Protein AF-A0A3A6P716-F1 (afdb_monomer_lite)

Foldseek 3Di:
DPPVVVVCCVVPPDDDDPVVVVVVVVVVVVVVVVVVVVVVVVVVVVVVVVVVVVVVVVLVVLLVVLLVVLLVLLVVVLVVLVVVQVVCCVPVVDGDPVSVVVNVVSVVVSVVVNVQSVPDPRSSDNVSSVVSDDPDD

Sequence (137 aa):
MTLYQVIKFYLLQGHYTIWESHVMTIVFSSLLATCVSLALSNWTERIEKRRVEVELREARLRTLQATMHTVQHIVNNFLNCVMLIRFEAEEEGAISKEALEKLEANIQEVSRQLVEIGELDDPGNSEEFSKFFPPKQ

Radius of gyration: 35.4 Å; chains: 1; bounding box: 70×27×97 Å

Secondary structure (DSSP, 8-state):
--HHHHHHHHHS-S---HHHHHHHHHHHHHHHHHHHHHHHHHHHHHHHHHHHHHHHHHHHHHHHHHHHHHHHHHHHHHHHHHHHHHHHHHHHSS--HHHHHHHHHHHHHHHHHHHHHHT-S-TT-HHHHHTTSPPP-

pLDDT: mean 84.41, std 12.26, range [38.53, 97.06]

Structure (mmCIF, N/CA/C/O backbone):
data_AF-A0A3A6P716-F1
#
_entry.id   AF-A0A3A6P716-F1
#
loop_
_atom_site.group_PDB
_atom_site.id
_atom_site.type_symbol
_atom_site.label_atom_id
_atom_site.label_alt_id
_atom_site.label_comp_id
_atom_site.label_asym_id
_atom_site.label_entity_id
_atom_site.label_seq_id
_atom_site.pdbx_PDB_ins_code
_atom_site.Cartn_x
_atom_site.Cartn_y
_atom_site.Cartn_z
_atom_site.occupancy
_atom_site.B_iso_or_equiv
_atom_site.auth_seq_id
_atom_site.auth_comp_id
_atom_site.auth_asym_id
_atom_site.auth_atom_id
_atom_site.pdbx_PDB_model_num
ATOM 1 N N . MET A 1 1 ? 40.723 10.914 -37.367 1.00 52.09 1 MET A N 1
ATOM 2 C CA . MET A 1 1 ? 40.196 9.597 -37.780 1.00 52.09 1 MET A CA 1
ATOM 3 C C . MET A 1 1 ? 39.160 9.153 -36.770 1.00 52.09 1 MET A C 1
ATOM 5 O O . MET A 1 1 ? 39.452 9.196 -35.582 1.00 52.09 1 MET A O 1
ATOM 9 N N . THR A 1 2 ? 37.957 8.785 -37.207 1.00 72.56 2 THR A N 1
ATOM 10 C CA . THR A 1 2 ? 36.961 8.197 -36.296 1.00 72.56 2 THR A CA 1
ATOM 11 C C . THR A 1 2 ? 37.350 6.752 -35.971 1.00 72.56 2 THR A C 1
ATOM 13 O O . THR A 1 2 ? 38.013 6.097 -36.773 1.00 72.56 2 THR A O 1
ATOM 16 N N . LEU A 1 3 ? 36.942 6.235 -34.807 1.00 70.06 3 LEU A N 1
ATOM 17 C CA . LEU A 1 3 ? 37.248 4.861 -34.370 1.00 70.06 3 LEU A CA 1
ATOM 18 C C . LEU A 1 3 ? 36.873 3.809 -35.437 1.00 70.06 3 LEU A C 1
ATOM 20 O O . LEU A 1 3 ? 37.615 2.860 -35.671 1.00 70.06 3 LEU A O 1
ATOM 24 N N . TYR A 1 4 ? 35.773 4.042 -36.159 1.00 68.62 4 TYR A N 1
ATOM 25 C CA . TYR A 1 4 ? 35.342 3.236 -37.305 1.00 68.62 4 TYR A CA 1
ATOM 26 C C . TYR A 1 4 ? 36.392 3.166 -38.427 1.00 68.62 4 TYR A C 1
ATOM 28 O O . TYR A 1 4 ? 36.643 2.090 -38.958 1.00 68.62 4 TYR A O 1
ATOM 36 N N . GLN A 1 5 ? 37.041 4.283 -38.773 1.00 67.06 5 GLN A N 1
ATOM 37 C CA . GLN A 1 5 ? 38.069 4.312 -39.821 1.00 67.06 5 GLN A CA 1
ATOM 38 C C . GLN A 1 5 ? 39.314 3.513 -39.423 1.00 67.06 5 GLN A C 1
ATOM 40 O O . GLN A 1 5 ? 39.903 2.847 -40.270 1.00 67.06 5 GLN A O 1
ATOM 45 N N . VAL A 1 6 ? 39.679 3.539 -38.138 1.00 71.44 6 VAL A N 1
ATOM 46 C CA . VAL A 1 6 ? 40.812 2.772 -37.598 1.00 71.44 6 VAL A CA 1
ATOM 47 C C . VAL A 1 6 ? 40.509 1.273 -37.621 1.00 71.44 6 VAL A C 1
ATOM 49 O O . VAL A 1 6 ? 41.319 0.488 -38.105 1.00 71.44 6 VAL A O 1
ATOM 52 N N . ILE A 1 7 ? 39.316 0.875 -37.170 1.00 70.38 7 ILE A N 1
ATOM 53 C CA . ILE A 1 7 ? 38.874 -0.528 -37.173 1.00 70.38 7 ILE A CA 1
ATOM 54 C C . ILE A 1 7 ? 38.766 -1.063 -38.607 1.00 70.38 7 ILE A C 1
ATOM 56 O O . ILE A 1 7 ? 39.262 -2.148 -38.894 1.00 70.38 7 ILE A O 1
ATOM 60 N N . LYS A 1 8 ? 38.183 -0.284 -39.525 1.00 68.75 8 LYS A N 1
ATOM 61 C CA . LYS A 1 8 ? 38.064 -0.628 -40.949 1.00 68.75 8 LYS A CA 1
ATOM 62 C C . LYS A 1 8 ? 39.426 -0.846 -41.609 1.00 68.75 8 LYS A C 1
ATOM 64 O O . LYS A 1 8 ? 39.571 -1.774 -42.390 1.00 68.75 8 LYS A O 1
ATOM 69 N N . PHE A 1 9 ? 40.416 -0.017 -41.279 1.00 67.56 9 PHE A N 1
ATOM 70 C CA . PHE A 1 9 ? 41.778 -0.142 -41.799 1.00 67.56 9 PHE A CA 1
ATOM 71 C C . PHE A 1 9 ? 42.488 -1.409 -41.297 1.00 67.56 9 PHE A C 1
ATOM 73 O O . PHE A 1 9 ? 43.220 -2.042 -42.051 1.00 67.56 9 PHE A O 1
ATOM 80 N N . TYR A 1 10 ? 42.246 -1.798 -40.041 1.00 69.81 10 TYR A N 1
ATOM 81 C CA . TYR A 1 10 ? 42.859 -2.984 -39.437 1.00 69.81 10 TYR A CA 1
ATOM 82 C C . TYR A 1 10 ? 42.194 -4.307 -39.845 1.00 69.81 10 TYR A C 1
ATOM 84 O O . TYR A 1 10 ? 42.894 -5.296 -40.044 1.00 69.81 10 TYR A O 1
ATOM 92 N N . LEU A 1 11 ? 40.863 -4.349 -39.965 1.00 66.25 11 LEU A N 1
ATOM 93 C CA . LEU A 1 11 ? 40.120 -5.577 -40.293 1.00 66.25 11 LEU A CA 1
ATOM 94 C C . LEU A 1 11 ? 40.208 -5.968 -41.773 1.00 66.25 11 LEU A C 1
ATOM 96 O O . LEU A 1 11 ? 40.047 -7.137 -42.112 1.00 66.25 11 LEU A O 1
ATOM 100 N N . LEU A 1 12 ? 40.419 -4.995 -42.655 1.00 65.19 12 LEU A N 1
ATOM 101 C CA . LEU A 1 12 ? 40.244 -5.147 -44.092 1.00 65.19 12 LEU A CA 1
ATOM 102 C C . LEU A 1 12 ? 41.441 -4.484 -44.795 1.00 65.19 12 LEU A C 1
ATOM 104 O O . LEU A 1 12 ? 41.466 -3.273 -45.004 1.00 65.19 12 LEU A O 1
ATOM 108 N N . GLN A 1 13 ? 42.468 -5.290 -45.084 1.00 64.25 13 GLN A N 1
ATOM 109 C CA . GLN A 1 13 ? 43.807 -4.895 -45.549 1.00 64.25 13 GLN A CA 1
ATOM 110 C C . GLN A 1 13 ? 43.819 -4.052 -46.849 1.00 64.25 13 GLN A C 1
ATOM 112 O O . GLN A 1 13 ? 44.117 -4.537 -47.938 1.00 64.25 13 GLN A O 1
ATOM 117 N N . GLY A 1 14 ? 43.564 -2.750 -46.723 1.00 61.22 14 GLY A N 1
ATOM 118 C CA . GLY A 1 14 ? 44.157 -1.686 -47.542 1.00 61.22 14 GLY A CA 1
ATOM 119 C C . GLY A 1 14 ? 43.724 -1.507 -49.006 1.00 61.22 14 GLY A C 1
ATOM 120 O O . GLY A 1 14 ? 44.100 -0.490 -49.579 1.00 61.22 14 GLY A O 1
ATOM 121 N N . HIS A 1 15 ? 42.934 -2.391 -49.620 1.00 64.12 15 HIS A N 1
ATOM 122 C CA . HIS A 1 15 ? 42.518 -2.243 -51.027 1.00 64.12 15 HIS A CA 1
ATOM 123 C C . HIS A 1 15 ? 41.008 -2.028 -51.167 1.00 64.12 15 HIS A C 1
ATOM 125 O O . HIS A 1 15 ? 40.262 -2.977 -51.382 1.00 64.12 15 HIS A O 1
ATOM 131 N N . TYR A 1 16 ? 40.565 -0.769 -51.076 1.00 66.31 16 TYR A N 1
ATOM 132 C CA . TYR A 1 16 ? 39.196 -0.376 -51.431 1.00 66.31 16 TYR A CA 1
ATOM 133 C C . TYR A 1 16 ? 39.186 0.767 -52.430 1.00 66.31 16 TYR A C 1
ATOM 135 O O . TYR A 1 16 ? 39.896 1.762 -52.271 1.00 66.31 16 TYR A O 1
ATOM 143 N N . THR A 1 17 ? 38.297 0.663 -53.410 1.00 76.31 17 THR A N 1
ATOM 144 C CA . THR A 1 17 ? 37.871 1.811 -54.207 1.00 76.31 17 THR A CA 1
ATOM 145 C C . THR A 1 17 ? 37.030 2.764 -53.348 1.00 76.31 17 THR A C 1
ATOM 147 O O . THR A 1 17 ? 36.406 2.376 -52.354 1.00 76.31 17 THR A O 1
ATOM 150 N N . ILE A 1 18 ? 36.985 4.043 -53.735 1.00 75.56 18 ILE A N 1
ATOM 151 C CA . ILE A 1 18 ? 36.198 5.081 -53.041 1.00 75.56 18 ILE A CA 1
ATOM 152 C C . ILE A 1 18 ? 34.732 4.631 -52.862 1.00 75.56 18 ILE A C 1
ATOM 154 O O . ILE A 1 18 ? 34.151 4.810 -51.791 1.00 75.56 18 ILE A O 1
ATOM 158 N N . TRP A 1 19 ? 34.164 3.961 -53.869 1.00 74.69 19 TRP A N 1
ATOM 159 C CA . TRP A 1 19 ? 32.790 3.457 -53.866 1.00 74.69 19 TRP A CA 1
ATOM 160 C C . TRP A 1 19 ? 32.542 2.339 -52.846 1.00 74.69 19 TRP A C 1
ATOM 162 O O . TRP A 1 19 ? 31.582 2.424 -52.079 1.00 74.69 19 TRP A O 1
ATOM 172 N N . GLU A 1 20 ? 33.420 1.337 -52.754 1.00 77.50 20 GLU A N 1
ATOM 173 C CA . GLU A 1 20 ? 33.303 0.259 -51.755 1.00 77.50 20 GLU A CA 1
ATOM 174 C C . GLU A 1 20 ? 33.390 0.805 -50.326 1.00 77.50 20 GLU A C 1
ATOM 176 O O . GLU A 1 20 ? 32.681 0.363 -49.416 1.00 77.50 20 GLU A O 1
ATOM 181 N N . SER A 1 21 ? 34.220 1.833 -50.128 1.00 77.62 21 SER A N 1
ATOM 182 C CA . SER A 1 21 ? 34.332 2.500 -48.838 1.00 77.62 21 SER A CA 1
ATOM 183 C C . SER A 1 21 ? 33.029 3.202 -48.428 1.00 77.62 21 SER A C 1
ATOM 185 O O . SER A 1 21 ? 32.630 3.101 -47.258 1.00 77.62 21 SER A O 1
ATOM 187 N N . HIS A 1 22 ? 32.352 3.875 -49.366 1.00 80.69 22 HIS A N 1
ATOM 188 C CA . HIS A 1 22 ? 31.059 4.520 -49.125 1.00 80.69 22 HIS A CA 1
ATOM 189 C C . HIS A 1 22 ? 29.956 3.503 -48.826 1.00 80.69 22 HIS A C 1
ATOM 191 O O . HIS A 1 22 ? 29.254 3.664 -47.827 1.00 80.69 22 HIS A O 1
ATOM 197 N N . VAL A 1 23 ? 29.861 2.424 -49.612 1.00 84.69 23 VAL A N 1
ATOM 198 C CA . VAL A 1 23 ? 28.868 1.357 -49.399 1.00 84.69 23 VAL A CA 1
ATOM 199 C C . VAL A 1 23 ? 29.027 0.730 -48.012 1.00 84.69 23 VAL A C 1
ATOM 201 O O . VAL A 1 23 ? 28.054 0.660 -47.263 1.00 84.69 23 VAL A O 1
ATOM 204 N N . MET A 1 24 ? 30.253 0.375 -47.605 1.00 80.00 24 MET A N 1
ATOM 205 C CA . MET A 1 24 ? 30.500 -0.162 -46.258 1.00 80.00 24 MET A CA 1
ATOM 206 C C . MET A 1 24 ? 30.066 0.793 -45.143 1.00 80.00 24 MET A C 1
ATOM 208 O O . MET A 1 24 ? 29.557 0.360 -44.114 1.00 80.00 24 MET A O 1
ATOM 212 N N . THR A 1 25 ? 30.249 2.099 -45.343 1.00 86.31 25 THR A N 1
ATOM 213 C CA . THR A 1 25 ? 29.888 3.103 -44.335 1.00 86.31 25 THR A CA 1
ATOM 214 C C . THR A 1 25 ? 28.378 3.250 -44.197 1.00 86.31 25 THR A C 1
ATOM 216 O O . THR A 1 25 ? 27.901 3.363 -43.073 1.00 86.31 25 THR A O 1
ATOM 219 N N . ILE A 1 26 ? 27.632 3.185 -45.304 1.00 88.62 26 ILE A N 1
ATOM 220 C CA . ILE A 1 26 ? 26.161 3.194 -45.291 1.00 88.62 26 ILE A CA 1
ATOM 221 C C . ILE A 1 26 ? 25.626 1.943 -44.588 1.00 88.62 26 ILE A C 1
ATOM 223 O O . ILE A 1 26 ? 24.763 2.039 -43.718 1.00 88.62 26 ILE A O 1
ATOM 227 N N . VAL A 1 27 ? 26.167 0.767 -44.918 1.00 88.38 27 VAL A N 1
ATOM 228 C CA . VAL A 1 27 ? 25.752 -0.491 -44.283 1.00 88.38 27 VAL A CA 1
ATOM 229 C C . VAL A 1 27 ? 26.035 -0.443 -42.782 1.00 88.38 27 VAL A C 1
ATOM 231 O O . VAL A 1 27 ? 25.137 -0.691 -41.981 1.00 88.38 27 VAL A O 1
ATOM 234 N N . PHE A 1 28 ? 27.241 -0.038 -42.383 1.00 86.06 28 PHE A N 1
ATOM 235 C CA . PHE A 1 28 ? 27.612 0.050 -40.974 1.00 86.06 28 PHE A CA 1
ATOM 236 C C . PHE A 1 28 ? 26.763 1.066 -40.200 1.00 86.06 28 PHE A C 1
ATOM 238 O O . PHE A 1 28 ? 26.293 0.756 -39.106 1.00 86.06 28 PHE A O 1
ATOM 245 N N . SER A 1 29 ? 26.524 2.259 -40.756 1.00 90.38 29 SER A N 1
ATOM 246 C CA . SER A 1 29 ? 25.704 3.273 -40.089 1.00 90.38 29 SER A CA 1
ATOM 247 C C . SER A 1 29 ? 24.239 2.846 -39.980 1.00 90.38 29 SER A C 1
ATOM 249 O O . SER A 1 29 ? 23.643 3.050 -38.925 1.00 90.38 29 SER A O 1
ATOM 251 N N . SER A 1 30 ? 23.678 2.188 -41.001 1.00 94.12 30 SER A N 1
ATOM 252 C CA . SER A 1 30 ? 22.314 1.642 -40.949 1.00 94.12 30 SER A CA 1
ATOM 253 C C . SER A 1 30 ? 22.171 0.508 -39.930 1.00 94.12 30 SER A C 1
ATOM 255 O O . SER A 1 30 ? 21.189 0.464 -39.186 1.00 94.12 30 SER A O 1
ATOM 257 N N . LEU A 1 31 ? 23.176 -0.370 -39.831 1.00 92.75 31 LEU A N 1
ATOM 258 C CA . LEU A 1 31 ? 23.196 -1.458 -38.859 1.00 92.75 31 LEU A CA 1
ATOM 259 C C . LEU A 1 31 ? 23.284 -0.894 -37.442 1.00 92.75 31 LEU A C 1
ATOM 261 O O . LEU A 1 31 ? 22.513 -1.286 -36.569 1.00 92.75 31 LEU A O 1
ATOM 265 N N . LEU A 1 32 ? 24.176 0.074 -37.226 1.00 93.81 32 LEU A N 1
ATOM 266 C CA . LEU A 1 32 ? 24.333 0.738 -35.939 1.00 93.81 32 LEU A CA 1
ATOM 267 C C . LEU A 1 32 ? 23.056 1.486 -35.541 1.00 93.81 32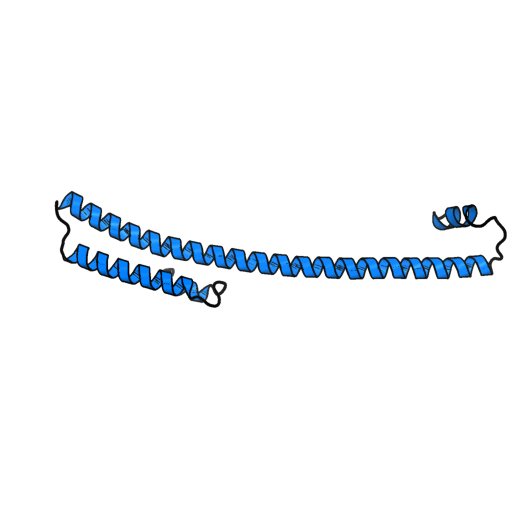 LEU A C 1
ATOM 269 O O . LEU A 1 32 ? 22.606 1.341 -34.407 1.00 93.81 32 LEU A O 1
ATOM 273 N N . ALA A 1 33 ? 22.436 2.217 -36.469 1.00 95.50 33 ALA A N 1
ATOM 274 C CA . ALA A 1 33 ? 21.161 2.890 -36.234 1.00 95.50 33 ALA A CA 1
ATOM 275 C C . ALA A 1 33 ? 20.055 1.893 -35.854 1.00 95.50 33 ALA A C 1
ATOM 277 O O . ALA A 1 33 ? 19.316 2.133 -34.903 1.00 95.50 33 ALA A O 1
ATOM 278 N N . THR A 1 34 ? 19.989 0.745 -36.532 1.00 96.31 34 THR A N 1
ATOM 279 C CA . THR A 1 34 ? 19.012 -0.312 -36.229 1.00 96.31 34 THR A CA 1
ATOM 280 C C . THR A 1 34 ? 19.250 -0.905 -34.840 1.00 96.31 34 THR A C 1
ATOM 282 O O . THR A 1 34 ? 18.314 -1.010 -34.049 1.00 96.31 34 THR A O 1
ATOM 285 N N . CYS A 1 35 ? 20.500 -1.226 -34.495 1.00 96.31 35 CYS A N 1
ATOM 286 C CA . CYS A 1 35 ? 20.860 -1.733 -33.169 1.00 96.31 35 CYS A CA 1
ATOM 287 C C . CYS A 1 35 ? 20.506 -0.735 -32.058 1.00 96.31 35 CYS A C 1
ATOM 289 O O . CYS A 1 35 ? 19.927 -1.124 -31.044 1.00 96.31 35 CYS A O 1
ATOM 291 N N . VAL A 1 36 ? 20.815 0.551 -32.255 1.00 96.94 36 VAL A N 1
ATOM 292 C CA . VAL A 1 36 ? 20.472 1.617 -31.302 1.00 96.94 36 VAL A CA 1
ATOM 293 C C . VAL A 1 36 ? 18.958 1.769 -31.179 1.00 96.94 36 VAL A C 1
ATOM 295 O O . VAL A 1 36 ? 18.453 1.856 -30.063 1.00 96.94 36 VAL A O 1
ATOM 298 N N . SER A 1 37 ? 18.223 1.737 -32.293 1.00 96.94 37 SER A N 1
ATOM 299 C CA . SER A 1 37 ? 16.762 1.823 -32.281 1.00 96.94 37 SER A CA 1
ATOM 300 C C . SER A 1 37 ? 16.139 0.669 -31.497 1.00 96.94 37 SER A C 1
ATOM 302 O O . SER A 1 37 ? 15.312 0.908 -30.625 1.00 96.94 37 SER A O 1
ATOM 304 N N . LEU A 1 38 ? 16.572 -0.572 -31.739 1.00 96.94 38 LEU A N 1
ATOM 305 C CA . LEU A 1 38 ? 16.083 -1.743 -31.003 1.00 96.94 38 LEU A CA 1
ATOM 306 C C . LEU A 1 38 ? 16.431 -1.669 -29.511 1.00 96.94 38 LEU A C 1
ATOM 308 O O . LEU A 1 38 ? 15.610 -2.019 -28.663 1.00 96.94 38 LEU A O 1
ATOM 312 N N . ALA A 1 39 ? 17.633 -1.196 -29.172 1.00 96.81 39 ALA A N 1
ATOM 313 C CA . ALA A 1 39 ? 18.037 -1.005 -27.784 1.00 96.81 39 ALA A CA 1
ATOM 314 C C . ALA A 1 39 ? 17.161 0.042 -27.076 1.00 96.81 39 ALA A C 1
ATOM 316 O O . ALA A 1 39 ? 16.702 -0.205 -25.960 1.00 96.81 39 ALA A O 1
ATOM 317 N N . LEU A 1 40 ? 16.881 1.174 -27.731 1.00 96.88 40 LEU A N 1
ATOM 318 C CA . LEU A 1 40 ? 16.017 2.230 -27.201 1.00 96.88 40 LEU A CA 1
ATOM 319 C C . LEU A 1 40 ? 14.565 1.765 -27.047 1.00 96.88 40 LEU A C 1
ATOM 321 O O . LEU A 1 40 ? 13.970 1.996 -25.995 1.00 96.88 40 LEU A O 1
ATOM 325 N N . SER A 1 41 ? 14.005 1.066 -28.035 1.00 96.25 41 SER A N 1
ATOM 326 C CA . SER A 1 41 ? 12.653 0.497 -27.945 1.00 96.25 41 SER A CA 1
ATOM 327 C C . SER A 1 41 ? 12.534 -0.481 -26.773 1.00 96.25 41 SER A C 1
ATOM 329 O O . SER A 1 41 ? 11.652 -0.347 -25.931 1.00 96.25 41 SER A O 1
ATOM 331 N N . ASN A 1 42 ? 13.493 -1.396 -26.622 1.00 96.00 42 ASN A N 1
ATOM 332 C CA . ASN A 1 42 ? 13.493 -2.328 -25.494 1.00 96.00 42 ASN A CA 1
ATOM 333 C C . ASN A 1 42 ? 13.677 -1.624 -24.141 1.00 96.00 42 ASN A C 1
ATOM 335 O O . ASN A 1 42 ? 13.120 -2.052 -23.128 1.00 96.00 42 ASN A O 1
ATOM 339 N N . TRP A 1 43 ? 14.487 -0.566 -24.090 1.00 97.06 43 TRP A N 1
ATOM 340 C CA . TRP A 1 43 ? 14.720 0.188 -22.861 1.00 97.06 43 TRP A CA 1
ATOM 341 C C . TRP A 1 43 ? 13.491 0.997 -22.441 1.00 97.06 43 TRP A C 1
ATOM 343 O O . TRP A 1 43 ? 13.118 0.964 -21.269 1.00 97.06 43 TRP A O 1
ATOM 353 N N . THR A 1 44 ? 12.826 1.655 -23.391 1.00 96.56 44 THR A N 1
ATOM 354 C CA . THR A 1 44 ? 11.591 2.414 -23.145 1.00 96.56 44 THR A CA 1
ATOM 355 C C . THR A 1 44 ? 10.463 1.509 -22.663 1.00 96.56 44 THR A C 1
ATOM 357 O O . THR A 1 44 ? 9.864 1.805 -21.633 1.00 96.56 44 THR A O 1
ATOM 360 N N . GLU A 1 45 ? 10.258 0.344 -23.284 1.00 95.75 45 GLU A N 1
ATOM 361 C CA . GLU A 1 45 ? 9.288 -0.643 -22.790 1.00 95.75 45 GLU A CA 1
ATOM 362 C C . GLU A 1 45 ? 9.595 -1.122 -21.365 1.00 95.75 45 GLU A C 1
ATOM 364 O O . GLU A 1 45 ? 8.690 -1.327 -20.556 1.00 95.75 45 GLU A O 1
ATOM 369 N N . ARG A 1 46 ? 10.877 -1.320 -21.032 1.00 95.62 46 ARG A N 1
ATOM 370 C CA . ARG A 1 46 ? 11.286 -1.722 -19.677 1.00 95.62 46 ARG A CA 1
ATOM 371 C C . ARG A 1 46 ? 11.036 -0.622 -18.654 1.00 95.62 46 ARG A C 1
ATOM 373 O O . ARG A 1 46 ? 10.666 -0.939 -17.525 1.00 95.62 46 ARG A O 1
ATOM 380 N N . ILE A 1 47 ? 11.266 0.637 -19.021 1.00 96.25 47 ILE A N 1
ATOM 381 C CA . ILE A 1 47 ? 10.960 1.782 -18.160 1.00 96.25 47 ILE A CA 1
ATOM 382 C C . ILE A 1 47 ? 9.458 1.855 -17.921 1.00 96.25 47 ILE A C 1
ATOM 384 O O . ILE A 1 47 ? 9.049 1.979 -16.772 1.00 96.25 47 ILE A O 1
ATOM 388 N N . GLU A 1 48 ? 8.656 1.720 -18.974 1.00 95.88 48 GLU A N 1
ATOM 389 C CA . GLU A 1 48 ? 7.202 1.802 -18.873 1.00 95.88 48 GLU A CA 1
ATOM 390 C C . GLU A 1 48 ? 6.639 0.692 -17.984 1.00 95.88 48 GLU A C 1
ATOM 392 O O . GLU A 1 48 ? 5.918 0.957 -17.026 1.00 95.88 48 GLU A O 1
ATOM 397 N N . LYS A 1 49 ? 7.078 -0.555 -18.198 1.00 95.44 49 LYS A N 1
ATOM 398 C CA . LYS A 1 49 ? 6.696 -1.687 -17.340 1.00 95.44 49 LYS A CA 1
ATOM 399 C C . LYS A 1 49 ? 7.054 -1.449 -15.872 1.00 95.44 49 LYS A C 1
ATOM 401 O O . LYS A 1 49 ? 6.247 -1.735 -14.994 1.00 95.44 49 LYS A O 1
ATOM 406 N N . ARG A 1 50 ? 8.242 -0.895 -15.599 1.00 94.81 50 ARG A N 1
ATOM 407 C CA . ARG A 1 50 ? 8.654 -0.547 -14.230 1.00 94.81 50 ARG A CA 1
ATOM 408 C C . ARG A 1 50 ? 7.819 0.582 -13.639 1.00 94.81 50 ARG A C 1
ATOM 410 O O . ARG A 1 50 ? 7.531 0.526 -12.451 1.00 94.81 50 ARG A O 1
ATOM 417 N N . ARG A 1 51 ? 7.448 1.595 -14.428 1.00 95.06 51 ARG A N 1
ATOM 418 C CA . ARG A 1 51 ? 6.578 2.687 -13.966 1.00 95.06 51 ARG A CA 1
ATOM 419 C C . ARG A 1 51 ? 5.228 2.145 -13.524 1.00 95.06 51 ARG A C 1
ATOM 421 O O . ARG A 1 51 ? 4.860 2.360 -12.377 1.00 95.06 51 ARG A O 1
ATOM 428 N N . VAL A 1 52 ? 4.576 1.354 -14.374 1.00 94.31 52 VAL A N 1
ATOM 429 C CA . VAL A 1 52 ? 3.283 0.729 -14.058 1.00 94.31 52 VAL A CA 1
ATOM 430 C C . VAL A 1 52 ? 3.376 -0.157 -12.810 1.00 94.31 52 VAL A C 1
ATOM 432 O O . VAL A 1 52 ? 2.499 -0.119 -11.950 1.00 94.31 52 VAL A O 1
ATOM 435 N N . GLU A 1 53 ? 4.453 -0.933 -12.661 1.00 94.31 53 GLU A N 1
ATOM 436 C CA . GLU A 1 53 ? 4.664 -1.769 -11.472 1.00 94.31 53 GLU A CA 1
ATOM 437 C C . GLU A 1 53 ? 4.835 -0.936 -10.191 1.00 94.31 53 GLU A C 1
ATOM 439 O O . GLU A 1 53 ? 4.278 -1.279 -9.144 1.00 94.31 53 GLU A O 1
ATOM 444 N N . VAL A 1 54 ? 5.583 0.169 -10.266 1.00 94.06 54 VAL A N 1
ATOM 445 C CA . VAL A 1 54 ? 5.765 1.099 -9.144 1.00 94.06 54 VAL A CA 1
ATOM 446 C C . VAL A 1 54 ? 4.447 1.775 -8.785 1.00 94.06 54 VAL A C 1
ATOM 448 O O . VAL A 1 54 ? 4.088 1.781 -7.612 1.00 94.06 54 VAL A O 1
ATOM 451 N N . GLU A 1 55 ? 3.696 2.271 -9.766 1.00 91.50 55 GLU A N 1
ATOM 452 C CA . GLU A 1 55 ? 2.392 2.907 -9.550 1.00 91.50 55 GLU A CA 1
ATOM 453 C C . GLU A 1 55 ? 1.400 1.944 -8.890 1.00 91.50 55 GLU A C 1
ATOM 455 O O . GLU A 1 55 ? 0.756 2.294 -7.900 1.00 91.50 55 GLU A O 1
ATOM 460 N N . LEU A 1 56 ? 1.340 0.692 -9.356 1.00 89.06 56 LEU A N 1
ATOM 461 C CA . LEU A 1 56 ? 0.503 -0.338 -8.744 1.00 89.06 56 LEU A CA 1
ATOM 462 C C . LEU A 1 56 ? 0.936 -0.643 -7.304 1.00 89.06 56 LEU A C 1
ATOM 464 O O . LEU A 1 56 ? 0.100 -0.842 -6.419 1.00 89.06 56 LEU A O 1
ATOM 468 N N . ARG A 1 57 ? 2.247 -0.690 -7.047 1.00 85.62 57 ARG A N 1
ATOM 469 C CA . ARG A 1 57 ? 2.782 -0.908 -5.700 1.00 85.62 57 ARG A CA 1
ATOM 470 C C . ARG A 1 57 ? 2.466 0.262 -4.771 1.00 85.62 57 ARG A C 1
ATOM 472 O O . ARG A 1 57 ? 2.108 0.025 -3.620 1.00 85.62 57 ARG A O 1
ATOM 479 N N . GLU A 1 58 ? 2.581 1.495 -5.250 1.00 89.19 58 GLU A N 1
ATOM 480 C CA . GLU A 1 58 ? 2.217 2.689 -4.490 1.00 89.19 58 GLU A CA 1
ATOM 481 C C . GLU A 1 58 ? 0.725 2.721 -4.170 1.00 89.19 58 GLU A C 1
ATOM 483 O O . GLU A 1 58 ? 0.369 2.974 -3.021 1.00 89.19 58 GLU A O 1
ATOM 488 N N . ALA A 1 59 ? -0.138 2.409 -5.141 1.00 84.56 59 ALA A N 1
ATOM 489 C CA . ALA A 1 59 ? -1.579 2.317 -4.922 1.00 84.56 59 ALA A CA 1
ATOM 490 C C . ALA A 1 59 ? -1.902 1.308 -3.808 1.00 84.56 59 ALA A C 1
ATOM 492 O O . ALA A 1 59 ? -2.551 1.660 -2.826 1.00 84.56 59 ALA A O 1
ATOM 493 N N . ARG A 1 60 ? -1.332 0.095 -3.879 1.00 83.62 60 ARG A N 1
ATOM 494 C CA . ARG A 1 60 ? -1.488 -0.937 -2.836 1.00 83.62 60 ARG A CA 1
ATOM 495 C C . ARG A 1 60 ? -1.002 -0.477 -1.461 1.00 83.62 60 ARG A C 1
ATOM 497 O O . ARG A 1 60 ? -1.636 -0.782 -0.455 1.00 83.62 60 ARG A O 1
ATOM 504 N N . LEU A 1 61 ? 0.121 0.240 -1.401 1.00 87.62 61 LEU A N 1
ATOM 505 C CA . LEU A 1 61 ? 0.649 0.765 -0.140 1.00 87.62 61 LEU A CA 1
ATOM 506 C C . LEU A 1 61 ? -0.256 1.844 0.458 1.00 87.62 61 LEU A C 1
ATOM 508 O O . LEU A 1 61 ? -0.488 1.818 1.664 1.00 87.62 61 LEU A O 1
ATOM 512 N N . ARG A 1 62 ? -0.789 2.757 -0.362 1.00 85.38 62 ARG A N 1
ATOM 513 C CA . ARG A 1 62 ? -1.729 3.793 0.097 1.00 85.38 62 ARG A CA 1
ATOM 514 C C . ARG A 1 62 ? -3.001 3.167 0.658 1.00 85.38 62 ARG A C 1
ATOM 516 O O . ARG A 1 62 ? -3.410 3.515 1.759 1.00 85.38 62 ARG A O 1
ATOM 523 N N . THR A 1 63 ? -3.556 2.193 -0.053 1.00 84.88 63 THR A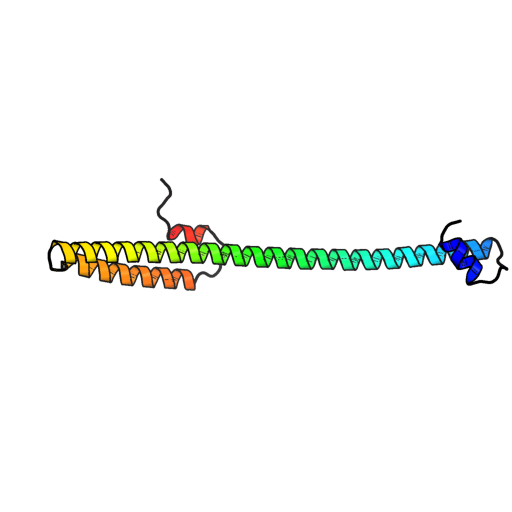 N 1
ATOM 524 C CA . THR A 1 63 ? -4.701 1.390 0.380 1.00 84.88 63 THR A CA 1
ATOM 525 C C . THR A 1 63 ? -4.452 0.694 1.720 1.00 84.88 63 THR A C 1
ATOM 527 O O . THR A 1 63 ? -5.252 0.806 2.650 1.00 84.88 63 THR A O 1
ATOM 530 N N . LEU A 1 64 ? -3.302 0.028 1.866 1.00 86.25 64 LEU A N 1
ATOM 531 C CA . LEU A 1 64 ? -2.920 -0.624 3.118 1.00 86.25 64 LEU A CA 1
ATOM 532 C C . LEU A 1 64 ? -2.789 0.385 4.268 1.00 86.25 64 LEU A C 1
ATOM 534 O O . LEU A 1 64 ? -3.260 0.125 5.374 1.00 86.25 64 LEU A O 1
ATOM 538 N N . GLN A 1 65 ? -2.163 1.537 4.015 1.00 87.19 65 GLN A N 1
ATOM 539 C CA . GLN A 1 65 ? -2.022 2.602 5.007 1.00 87.19 65 GLN A CA 1
ATOM 540 C C . GLN A 1 65 ? -3.378 3.175 5.431 1.00 87.19 65 GLN A C 1
ATOM 542 O O . GLN A 1 65 ? -3.607 3.335 6.628 1.00 87.19 65 GLN A O 1
ATOM 547 N N . ALA A 1 66 ? -4.283 3.442 4.485 1.00 85.94 66 ALA A N 1
ATOM 548 C CA . ALA A 1 66 ? -5.630 3.936 4.771 1.00 85.94 66 ALA A CA 1
ATOM 549 C C . ALA A 1 66 ? -6.434 2.930 5.607 1.00 85.94 66 ALA A C 1
ATOM 551 O O . ALA A 1 66 ? -7.037 3.293 6.621 1.00 85.94 66 ALA A O 1
ATOM 552 N N . THR A 1 67 ? -6.357 1.650 5.240 1.00 88.44 67 THR A N 1
ATOM 553 C CA . THR A 1 67 ? -6.997 0.556 5.976 1.00 88.44 67 THR A CA 1
ATOM 554 C C . THR A 1 67 ? -6.460 0.476 7.403 1.00 88.44 67 THR A C 1
ATOM 556 O O . THR A 1 67 ? -7.236 0.497 8.355 1.00 88.44 67 THR A O 1
ATOM 559 N N . MET A 1 68 ? -5.134 0.471 7.580 1.00 89.81 68 MET A N 1
ATOM 560 C CA . MET A 1 68 ? -4.530 0.398 8.913 1.00 89.81 68 MET A CA 1
ATOM 561 C C . MET A 1 68 ? -4.832 1.614 9.777 1.00 89.81 68 MET A C 1
ATOM 563 O O . MET A 1 68 ? -5.105 1.455 10.962 1.00 89.81 68 MET A O 1
ATOM 567 N N . HIS A 1 69 ? -4.837 2.815 9.199 1.00 89.81 69 HIS A N 1
ATOM 568 C CA . HIS A 1 69 ? -5.226 4.020 9.925 1.00 89.81 69 HIS A CA 1
ATOM 569 C C . HIS A 1 69 ? -6.679 3.933 10.418 1.00 89.81 69 HIS A C 1
ATOM 571 O O . HIS A 1 69 ? -6.985 4.321 11.544 1.00 89.81 69 HIS A O 1
ATOM 577 N N . THR A 1 70 ? -7.568 3.371 9.599 1.00 90.00 70 THR A N 1
ATOM 578 C CA . THR A 1 70 ? -8.983 3.195 9.946 1.00 90.00 70 THR A CA 1
ATOM 579 C C . THR A 1 70 ? -9.175 2.135 11.026 1.00 90.00 70 THR A C 1
ATOM 581 O O . THR A 1 70 ? -9.842 2.395 12.025 1.00 90.00 70 THR A O 1
ATOM 584 N N . VAL A 1 71 ? -8.520 0.978 10.897 1.00 92.25 71 VAL A N 1
ATOM 585 C CA . VAL A 1 71 ? -8.519 -0.061 11.939 1.00 92.25 71 VAL A CA 1
ATOM 586 C C . VAL A 1 71 ? -7.974 0.498 13.252 1.00 92.25 71 VAL A C 1
ATOM 588 O O . VAL A 1 71 ? -8.578 0.302 14.304 1.00 92.25 71 VAL A O 1
ATOM 591 N N . GLN A 1 72 ? -6.870 1.247 13.203 1.00 93.06 72 GLN A N 1
ATOM 592 C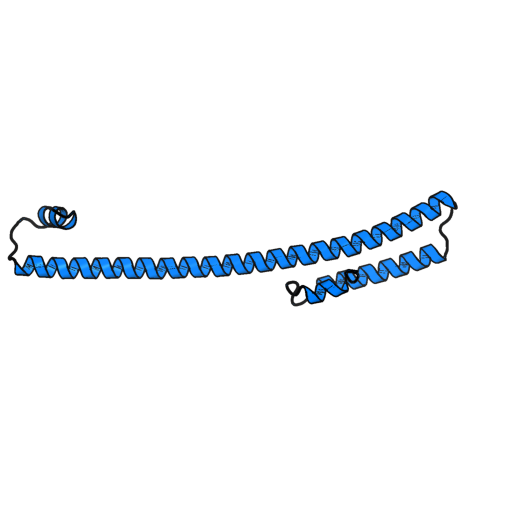 CA . GLN A 1 72 ? -6.289 1.875 14.385 1.00 93.06 72 GLN A CA 1
ATOM 59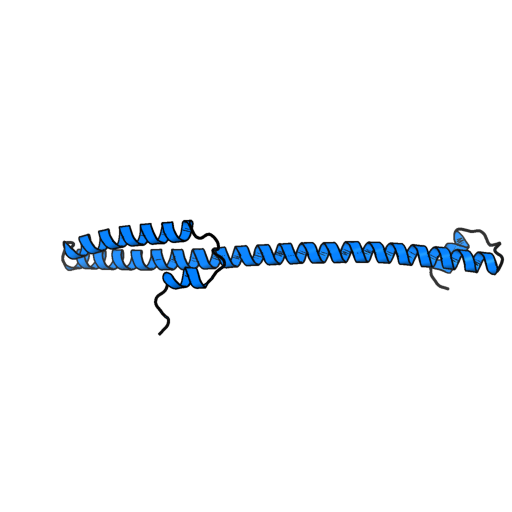3 C C . GLN A 1 72 ? -7.261 2.864 15.039 1.00 93.06 72 GLN A C 1
ATOM 595 O O . GLN A 1 72 ? -7.355 2.894 16.262 1.00 93.06 72 GLN A O 1
ATOM 600 N N . HIS A 1 73 ? -8.007 3.642 14.252 1.00 92.25 73 HIS A N 1
ATOM 601 C CA . HIS A 1 73 ? -9.034 4.543 14.771 1.00 92.25 73 HIS A CA 1
ATOM 602 C C . HIS A 1 73 ? -10.167 3.784 15.481 1.00 92.25 73 HIS A C 1
ATOM 604 O O . HIS A 1 73 ? -10.501 4.116 16.618 1.00 92.25 73 HIS A O 1
ATOM 610 N N . ILE A 1 74 ? -10.705 2.731 14.858 1.00 92.44 74 ILE A N 1
ATOM 611 C CA . ILE A 1 74 ? -11.766 1.891 15.439 1.00 92.44 74 ILE A CA 1
ATOM 612 C C . ILE A 1 74 ? -11.299 1.264 16.756 1.00 92.44 74 ILE A C 1
ATOM 614 O O . ILE A 1 74 ? -11.970 1.381 17.782 1.00 92.44 74 ILE A O 1
ATOM 618 N N . VAL A 1 75 ? -10.116 0.645 16.746 1.00 94.06 75 VAL A N 1
ATOM 619 C CA . VAL A 1 75 ? -9.548 -0.012 17.929 1.00 94.06 75 VAL A CA 1
ATOM 620 C C . VAL A 1 75 ? -9.253 1.003 19.032 1.00 94.06 75 VAL A C 1
ATOM 622 O O . VAL A 1 75 ? -9.565 0.741 20.189 1.00 94.06 75 VAL A O 1
ATOM 625 N N . ASN A 1 76 ? -8.708 2.177 18.708 1.00 94.00 76 ASN A N 1
ATOM 626 C CA . ASN A 1 76 ? -8.456 3.216 19.708 1.00 94.00 76 ASN A CA 1
ATOM 627 C C . ASN A 1 76 ? -9.750 3.706 20.364 1.00 94.00 76 ASN A C 1
ATOM 629 O O . ASN A 1 76 ? -9.789 3.858 21.584 1.00 94.00 76 ASN A O 1
ATOM 633 N N . ASN A 1 77 ? -10.813 3.918 19.587 1.00 91.06 77 ASN A N 1
ATOM 634 C CA . ASN A 1 77 ? -12.106 4.316 20.141 1.00 91.06 77 ASN A CA 1
ATOM 635 C C . ASN A 1 77 ? -12.663 3.241 21.079 1.00 91.06 77 ASN A C 1
ATOM 637 O O . ASN A 1 77 ? -13.095 3.559 22.186 1.00 91.06 77 ASN A O 1
ATOM 641 N N . PHE A 1 78 ? -12.561 1.969 20.691 1.00 94.12 78 PHE A N 1
ATOM 642 C CA . PHE A 1 78 ? -12.945 0.855 21.551 1.00 94.12 78 PHE A CA 1
ATOM 643 C C . PHE A 1 78 ? -12.138 0.808 22.856 1.00 94.12 78 PHE A C 1
ATOM 645 O O . PHE A 1 78 ? -12.709 0.699 23.941 1.00 94.12 78 PHE A O 1
ATOM 652 N N . LEU A 1 79 ? -10.811 0.939 22.770 1.00 94.94 79 LEU A N 1
ATOM 653 C CA . LEU A 1 79 ? -9.930 0.940 23.939 1.00 94.94 79 LEU A CA 1
ATOM 654 C C . LEU A 1 79 ? -10.227 2.109 24.884 1.00 94.94 79 LEU A C 1
ATOM 656 O O . LEU A 1 79 ? -10.189 1.923 26.099 1.00 94.94 79 LEU A O 1
ATOM 660 N N . ASN A 1 80 ? -10.580 3.282 24.353 1.00 92.94 80 ASN A N 1
ATOM 661 C CA . ASN A 1 80 ? -11.014 4.417 25.165 1.00 92.94 80 ASN A CA 1
ATOM 662 C C . ASN A 1 80 ? -12.304 4.097 25.936 1.00 92.94 80 ASN A C 1
ATOM 664 O O . ASN A 1 80 ? -12.381 4.383 27.130 1.00 92.94 80 ASN A O 1
ATOM 668 N N . CYS A 1 81 ? -13.291 3.453 25.303 1.00 91.00 81 CYS A N 1
ATOM 669 C CA . CYS A 1 81 ? -14.501 2.997 25.994 1.00 91.00 81 CYS A CA 1
ATOM 670 C C . CYS A 1 81 ? -14.180 1.996 27.113 1.00 91.00 81 CYS A C 1
ATOM 672 O O . CYS A 1 81 ? -14.685 2.139 28.225 1.00 91.00 81 CYS A O 1
ATOM 674 N N . VAL A 1 82 ? -13.301 1.023 26.855 1.00 93.88 82 VAL A N 1
ATOM 675 C CA . VAL A 1 82 ? -12.851 0.058 27.875 1.00 93.88 82 VAL A CA 1
ATOM 676 C C . VAL A 1 82 ? -12.141 0.763 29.034 1.00 93.88 82 VAL A C 1
ATOM 678 O O . VAL A 1 82 ? -12.362 0.422 30.195 1.00 93.88 82 VAL A O 1
ATOM 681 N N . MET A 1 83 ? -11.312 1.767 28.742 1.00 93.75 83 MET A N 1
ATOM 682 C CA . MET A 1 83 ? -10.607 2.540 29.763 1.00 93.75 83 MET A CA 1
ATOM 683 C C . MET A 1 83 ? -11.572 3.345 30.643 1.00 93.75 83 MET A C 1
ATOM 685 O O . MET A 1 83 ? -11.377 3.386 31.854 1.00 93.75 83 MET A O 1
ATOM 689 N N . LEU A 1 84 ? -12.632 3.921 30.067 1.00 90.94 84 LEU A N 1
ATOM 690 C CA . LEU A 1 84 ? -13.686 4.602 30.830 1.00 90.94 84 LEU A CA 1
ATOM 691 C C . LEU A 1 84 ? -14.416 3.645 31.780 1.00 90.94 84 LEU A C 1
ATOM 693 O O . LEU A 1 84 ? -14.589 3.967 32.950 1.00 90.94 84 LEU A O 1
ATOM 697 N N . ILE A 1 85 ? -14.769 2.447 31.310 1.00 91.25 85 ILE A N 1
ATOM 698 C CA . ILE A 1 85 ? -15.424 1.424 32.145 1.00 91.25 85 ILE A CA 1
ATOM 699 C C . ILE A 1 85 ? -14.499 0.967 33.275 1.00 91.25 85 ILE A C 1
ATOM 701 O O . ILE A 1 85 ? -14.939 0.749 34.402 1.00 91.25 85 ILE A O 1
ATOM 705 N N . ARG A 1 86 ? -13.198 0.831 32.991 1.00 91.56 86 ARG A N 1
ATOM 706 C CA . ARG A 1 86 ? -12.206 0.527 34.023 1.00 91.56 86 ARG A CA 1
ATOM 707 C C . ARG A 1 86 ? -12.153 1.630 35.084 1.00 91.56 86 ARG A C 1
ATOM 709 O O . ARG A 1 86 ? -12.093 1.296 36.261 1.00 91.56 86 ARG A O 1
ATOM 716 N N . PHE A 1 87 ? -12.173 2.903 34.688 1.00 91.94 87 PHE A N 1
ATOM 717 C CA . PHE A 1 87 ? -12.187 4.016 35.642 1.00 91.94 87 PHE A CA 1
ATOM 718 C C . PHE A 1 87 ? -13.433 4.000 36.529 1.00 91.94 87 PHE A C 1
ATOM 720 O O . PHE A 1 87 ? -13.303 4.137 37.739 1.00 91.94 87 PHE A O 1
ATOM 727 N N . GLU A 1 88 ? -14.611 3.750 35.959 1.00 91.31 88 GLU A N 1
ATOM 728 C CA . GLU A 1 88 ? -15.857 3.597 36.723 1.00 91.31 88 GLU A CA 1
ATOM 729 C C . GLU A 1 88 ? -15.753 2.459 37.749 1.00 91.31 88 GLU A C 1
ATOM 731 O O . GLU A 1 88 ? -16.068 2.641 38.923 1.00 91.31 88 GLU A O 1
ATOM 736 N N . ALA A 1 89 ? -15.209 1.308 37.341 1.00 90.62 89 ALA A N 1
ATOM 737 C CA . ALA A 1 89 ? -14.982 0.182 38.243 1.00 90.62 89 ALA A CA 1
ATOM 738 C C . ALA A 1 89 ? -13.996 0.509 39.381 1.00 90.62 89 ALA A C 1
ATOM 740 O O . ALA A 1 89 ? -14.153 0.002 40.491 1.00 90.62 89 ALA A O 1
ATOM 741 N N . GLU A 1 90 ? -12.971 1.321 39.104 1.00 92.12 90 GLU A N 1
ATOM 742 C CA . GLU A 1 90 ? -11.971 1.753 40.087 1.00 92.12 90 GLU A CA 1
ATOM 743 C C . GLU A 1 90 ? -12.524 2.805 41.066 1.00 92.12 90 GLU A C 1
ATOM 745 O O . GLU A 1 90 ? -12.189 2.747 42.249 1.00 92.12 90 GLU A O 1
ATOM 750 N N . GLU A 1 91 ? -13.373 3.736 40.611 1.00 90.56 91 GLU A N 1
ATOM 751 C CA . GLU A 1 91 ? -13.959 4.791 41.455 1.00 90.56 91 GLU A CA 1
ATOM 752 C C . GLU A 1 91 ? -15.175 4.314 42.260 1.00 90.56 91 GLU A C 1
ATOM 754 O O . GLU A 1 91 ? -15.271 4.591 43.457 1.00 90.56 91 GLU A O 1
ATOM 759 N N . GLU A 1 92 ? -16.101 3.588 41.629 1.00 86.94 92 GLU A N 1
ATOM 760 C CA . GLU A 1 92 ? -17.365 3.167 42.248 1.00 86.94 92 GLU A CA 1
ATOM 761 C C . GLU A 1 92 ? -17.286 1.763 42.872 1.00 86.94 92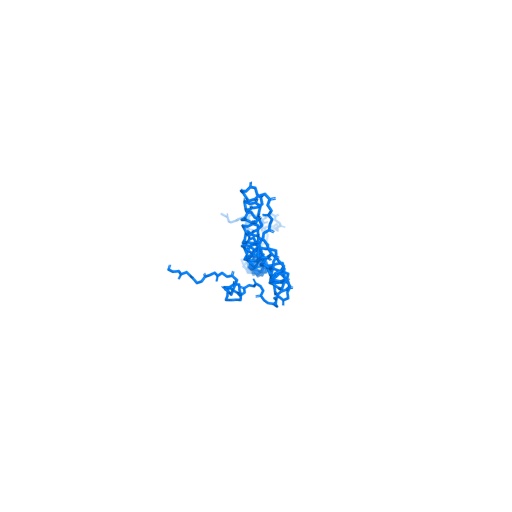 GLU A C 1
ATOM 763 O O . GLU A 1 92 ? -18.184 1.343 43.604 1.00 86.94 92 GLU A O 1
ATOM 768 N N . GLY A 1 93 ? -16.208 1.016 42.603 1.00 87.94 93 GLY A N 1
ATOM 769 C CA . GLY A 1 93 ? -16.014 -0.361 43.073 1.00 87.94 93 GLY A CA 1
ATOM 770 C C . GLY A 1 93 ? -16.915 -1.394 42.384 1.00 87.94 93 GLY A C 1
ATOM 771 O O . GLY A 1 93 ? -16.881 -2.576 42.735 1.00 87.94 93 GLY A O 1
ATOM 772 N N . ALA A 1 94 ? -17.723 -0.969 41.413 1.00 88.06 94 ALA A N 1
ATOM 773 C CA . ALA A 1 94 ? -18.600 -1.801 40.604 1.00 88.06 94 ALA A CA 1
ATOM 774 C C . ALA A 1 94 ? -18.766 -1.184 39.208 1.00 88.06 94 ALA A C 1
ATOM 776 O O . ALA A 1 94 ? -18.613 0.017 39.033 1.00 88.06 94 ALA A O 1
ATOM 777 N N . ILE A 1 95 ? -19.091 -2.015 38.217 1.00 89.56 95 ILE A N 1
ATOM 778 C CA . ILE A 1 95 ? -19.446 -1.556 36.868 1.00 89.56 95 ILE A CA 1
ATOM 779 C C . ILE A 1 95 ? -20.965 -1.417 36.810 1.00 89.56 95 ILE A C 1
ATOM 781 O O . ILE A 1 95 ? -21.682 -2.376 37.125 1.00 89.56 95 ILE A O 1
ATOM 785 N N . SER A 1 96 ? -21.472 -0.257 36.396 1.00 90.50 96 SER A N 1
ATOM 786 C CA . SER A 1 96 ? -22.907 -0.072 36.215 1.00 90.50 96 SER A CA 1
ATOM 787 C C . SER A 1 96 ? -23.448 -0.953 35.087 1.00 90.50 96 SER A C 1
ATOM 789 O O . SER A 1 96 ? -22.774 -1.293 34.110 1.00 90.50 96 SER A O 1
ATOM 791 N N . LYS A 1 97 ? -24.732 -1.306 35.191 1.00 89.94 97 LYS A N 1
ATOM 792 C CA . LYS A 1 97 ? -25.434 -2.040 34.130 1.00 89.94 97 LYS A CA 1
ATOM 793 C C . LYS A 1 97 ? -25.415 -1.269 32.806 1.00 89.94 97 LYS A C 1
ATOM 795 O O . LYS A 1 97 ? -25.275 -1.880 31.754 1.00 89.94 97 LYS A O 1
ATOM 800 N N . GLU A 1 98 ? -25.510 0.058 32.870 1.00 89.50 98 GLU A N 1
ATOM 801 C CA . GLU A 1 98 ? -25.458 0.932 31.696 1.00 89.50 98 GLU A CA 1
ATOM 802 C C . GLU A 1 98 ? -24.085 0.877 31.009 1.00 89.50 98 GLU A C 1
ATOM 804 O O . GLU A 1 98 ? -24.011 0.778 29.784 1.00 89.50 98 GLU A O 1
ATOM 809 N N . ALA A 1 99 ? -22.993 0.891 31.776 1.00 89.50 99 ALA A N 1
ATOM 810 C CA . ALA A 1 99 ? -21.640 0.758 31.244 1.00 89.50 99 ALA A CA 1
ATOM 811 C C . ALA A 1 99 ? -21.403 -0.610 30.591 1.00 89.50 99 ALA A C 1
ATOM 813 O O . ALA A 1 99 ? -20.800 -0.692 29.518 1.00 89.50 99 ALA A O 1
ATOM 814 N N . LEU A 1 100 ? -21.938 -1.677 31.192 1.00 90.56 100 LEU A N 1
ATOM 815 C CA . LEU A 1 100 ? -21.884 -3.025 30.629 1.00 90.56 100 LEU A CA 1
ATOM 816 C C . LEU A 1 100 ? -22.673 -3.129 29.310 1.00 90.56 100 LEU A C 1
ATOM 818 O O . LEU A 1 100 ? -22.180 -3.689 28.335 1.00 90.56 100 LEU A O 1
ATOM 822 N N . GLU A 1 101 ? -23.873 -2.546 29.253 1.00 92.56 101 GLU A N 1
ATOM 823 C CA . GLU A 1 101 ? -24.695 -2.494 28.036 1.00 92.56 101 GLU A CA 1
ATOM 824 C C . GLU A 1 101 ? -24.014 -1.674 26.926 1.00 92.56 101 GLU A C 1
ATOM 826 O O . GLU A 1 101 ? -24.006 -2.085 25.763 1.00 92.56 101 GLU A O 1
ATOM 831 N N . LYS A 1 102 ? -23.369 -0.551 27.275 1.00 90.50 102 LYS A N 1
ATOM 832 C CA . LYS A 1 102 ? -22.555 0.236 26.333 1.00 90.50 102 LYS A CA 1
ATOM 833 C C . LYS A 1 102 ? -21.338 -0.537 25.833 1.00 90.50 102 LYS A C 1
ATOM 835 O O . LYS A 1 102 ? -20.972 -0.381 24.669 1.00 90.50 102 LYS A O 1
ATOM 840 N N . LEU A 1 103 ? -20.697 -1.348 26.673 1.00 91.81 103 LEU A N 1
ATOM 841 C CA . LEU A 1 103 ? -19.578 -2.192 26.250 1.00 91.81 103 LEU A CA 1
ATOM 842 C C . LEU A 1 103 ? -20.027 -3.217 25.210 1.00 91.81 103 LEU A C 1
ATOM 844 O O . LEU A 1 103 ? -19.406 -3.315 24.157 1.00 91.81 103 LEU A O 1
ATOM 848 N N . GLU A 1 104 ? -21.119 -3.930 25.485 1.00 92.56 104 GLU A N 1
ATOM 849 C CA . GLU A 1 104 ? -21.687 -4.931 24.578 1.00 92.56 104 GLU A CA 1
ATOM 850 C C . GLU A 1 104 ? -22.037 -4.305 23.218 1.00 92.56 104 GLU A C 1
ATOM 852 O O . GLU A 1 104 ? -21.645 -4.817 22.168 1.00 92.56 104 GLU A O 1
ATOM 857 N N . ALA A 1 105 ? -22.696 -3.140 23.232 1.00 92.56 105 ALA A N 1
ATOM 858 C CA . ALA A 1 105 ? -23.024 -2.396 22.018 1.00 92.56 105 ALA A CA 1
ATOM 859 C C . ALA A 1 105 ? -21.767 -1.968 21.237 1.00 92.56 105 ALA A C 1
ATOM 861 O O . ALA A 1 105 ? -21.718 -2.120 20.017 1.00 92.56 105 ALA A O 1
ATOM 862 N N . ASN A 1 106 ? -20.728 -1.485 21.928 1.00 92.94 106 ASN A N 1
ATOM 863 C CA . ASN A 1 106 ? -19.461 -1.115 21.294 1.00 92.94 106 ASN A CA 1
ATOM 864 C C . ASN A 1 106 ? -18.720 -2.326 20.710 1.00 92.94 106 ASN A C 1
ATOM 866 O O . ASN A 1 106 ? -18.134 -2.206 19.639 1.00 92.94 106 ASN A O 1
ATOM 870 N N . ILE A 1 107 ? -18.750 -3.491 21.368 1.00 93.50 107 ILE A N 1
ATOM 871 C CA . ILE A 1 107 ? -18.154 -4.729 20.835 1.00 93.50 107 ILE A CA 1
ATOM 872 C C . ILE A 1 107 ? -18.842 -5.122 19.526 1.00 93.50 107 ILE A C 1
ATOM 874 O O . ILE A 1 107 ? -18.162 -5.418 18.541 1.00 93.50 107 ILE A O 1
ATOM 878 N N . GLN A 1 108 ? -20.178 -5.100 19.496 1.00 94.19 108 GLN A N 1
ATOM 879 C CA . GLN A 1 108 ? -20.938 -5.414 18.284 1.00 94.19 108 GLN A CA 1
ATOM 880 C C . GLN A 1 108 ? -20.642 -4.422 17.158 1.00 94.19 108 GLN A C 1
ATOM 882 O O . GLN A 1 108 ? -20.411 -4.836 16.022 1.00 94.19 108 GLN A O 1
ATOM 887 N N . GLU A 1 109 ? -20.584 -3.129 17.475 1.00 93.00 109 GLU A N 1
ATOM 888 C CA . GLU A 1 109 ? -20.283 -2.084 16.499 1.00 93.00 109 GLU A CA 1
ATOM 889 C C . GLU A 1 109 ? -18.867 -2.214 15.929 1.00 93.00 109 GLU A C 1
ATOM 891 O O . GLU A 1 109 ? -18.691 -2.206 14.714 1.00 93.00 109 GLU A O 1
ATOM 896 N N . VAL A 1 110 ? -17.858 -2.410 16.778 1.00 94.25 110 VAL A N 1
ATOM 897 C CA . VAL A 1 110 ? -16.468 -2.620 16.345 1.00 94.25 110 VAL A CA 1
ATOM 898 C C . VAL A 1 110 ? -16.353 -3.873 15.487 1.00 94.25 110 VAL A C 1
ATOM 900 O O . VAL A 1 110 ? -15.710 -3.843 14.440 1.00 94.25 110 VAL A O 1
ATOM 903 N N . SER A 1 111 ? -17.000 -4.971 15.890 1.00 93.06 111 SER A N 1
ATOM 904 C CA . SER A 1 111 ? -17.006 -6.203 15.099 1.00 93.06 111 SER A CA 1
ATOM 905 C C . SER A 1 111 ? -17.618 -5.972 13.718 1.00 93.06 111 SER A C 1
ATOM 907 O O . SER A 1 111 ? -17.071 -6.453 12.729 1.00 93.06 111 SER A O 1
ATOM 909 N N . ARG A 1 112 ? -18.724 -5.225 13.640 1.00 93.88 112 ARG A N 1
ATOM 910 C CA . ARG A 1 112 ? -19.373 -4.860 12.377 1.00 93.88 112 ARG A CA 1
ATOM 911 C C . ARG A 1 112 ? -18.458 -4.000 11.507 1.00 93.88 112 ARG A C 1
ATOM 913 O O . ARG A 1 112 ? -18.233 -4.346 10.355 1.00 93.88 112 ARG A O 1
ATOM 920 N N . GLN A 1 113 ? -17.875 -2.939 12.064 1.00 91.31 113 GLN A N 1
ATOM 921 C CA . GLN A 1 113 ? -16.982 -2.033 11.335 1.00 91.31 113 GLN A CA 1
ATOM 922 C C . GLN A 1 113 ? -15.723 -2.740 10.810 1.00 91.31 113 GLN A C 1
ATOM 924 O O . GLN A 1 113 ? -15.276 -2.463 9.700 1.00 91.31 113 GLN A O 1
ATOM 929 N N . LEU A 1 114 ? -15.153 -3.679 11.573 1.00 91.81 114 LEU A N 1
ATOM 930 C CA . LEU A 1 114 ? -14.002 -4.468 11.122 1.00 91.81 114 LEU A CA 1
ATOM 931 C C . LEU A 1 114 ? -14.361 -5.437 9.987 1.00 91.81 114 LEU A C 1
ATOM 933 O O . LEU A 1 114 ? -13.545 -5.628 9.086 1.00 91.81 114 LEU A O 1
ATOM 937 N N . VAL A 1 115 ? -15.564 -6.024 10.008 1.00 92.00 115 VAL A N 1
ATOM 938 C CA . VAL A 1 115 ? -16.075 -6.836 8.891 1.00 92.00 115 VAL A CA 1
ATOM 939 C C . VAL A 1 115 ? -16.301 -5.962 7.660 1.00 92.00 115 VAL A C 1
ATOM 941 O O . VAL A 1 115 ? -15.799 -6.300 6.595 1.00 92.00 115 VAL A O 1
ATOM 944 N N . GLU A 1 116 ? -16.950 -4.803 7.817 1.00 88.94 116 GLU A N 1
ATOM 945 C CA . GLU A 1 116 ? -17.173 -3.849 6.723 1.00 88.94 116 GLU A CA 1
ATOM 946 C C . GLU A 1 116 ? -15.850 -3.421 6.062 1.00 88.94 116 GLU A C 1
ATOM 948 O O . GLU A 1 116 ? -15.786 -3.345 4.841 1.00 88.94 116 GLU A O 1
ATOM 953 N N . ILE A 1 117 ? -14.774 -3.212 6.835 1.00 86.69 117 ILE A N 1
ATOM 954 C CA . ILE A 1 117 ? -13.432 -2.928 6.291 1.00 86.69 117 ILE A CA 1
ATOM 955 C C . ILE A 1 117 ? -12.841 -4.127 5.540 1.00 86.69 117 ILE A C 1
ATOM 957 O O . ILE A 1 117 ? -12.167 -3.949 4.526 1.00 86.69 117 ILE A O 1
ATOM 961 N N . GLY A 1 118 ? -13.050 -5.342 6.050 1.00 84.75 118 GLY A N 1
ATOM 962 C CA . GLY A 1 118 ? -12.563 -6.573 5.426 1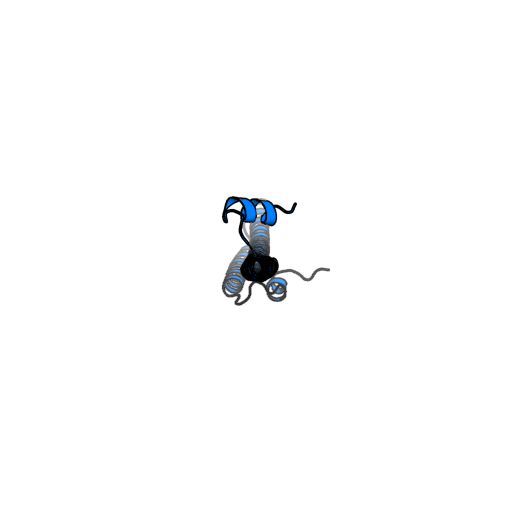.00 84.75 118 GLY A CA 1
ATOM 963 C C . GLY A 1 118 ? -13.251 -6.906 4.098 1.00 84.75 118 GLY A C 1
ATOM 964 O O . GLY A 1 118 ? -12.665 -7.614 3.282 1.00 84.75 118 GLY A O 1
ATOM 965 N N . GLU A 1 119 ? -14.459 -6.384 3.883 1.00 87.00 119 GLU A N 1
ATOM 966 C CA . GLU A 1 119 ? -15.283 -6.594 2.687 1.00 87.00 119 GLU A CA 1
ATOM 967 C C . GLU A 1 119 ? -15.182 -5.451 1.656 1.00 87.00 119 GLU A C 1
ATOM 969 O O . GLU A 1 119 ? -15.891 -5.475 0.653 1.00 87.00 119 GLU A O 1
ATOM 974 N N . LEU A 1 120 ? -14.310 -4.455 1.862 1.00 81.25 120 LEU A N 1
ATOM 975 C CA . LEU A 1 120 ? -14.136 -3.356 0.904 1.00 81.25 120 LEU A CA 1
ATOM 976 C C . LEU A 1 120 ? -13.549 -3.861 -0.425 1.00 81.25 120 LEU A C 1
ATOM 978 O O . LEU A 1 120 ? -12.406 -4.320 -0.477 1.00 81.25 120 LEU A O 1
ATOM 982 N N . ASP A 1 121 ? -14.323 -3.709 -1.503 1.00 68.12 121 ASP A N 1
ATOM 983 C CA . ASP A 1 121 ? -13.939 -4.092 -2.868 1.00 68.12 121 ASP A CA 1
ATOM 984 C C . ASP A 1 121 ? -12.811 -3.206 -3.434 1.00 68.12 121 ASP A C 1
ATOM 986 O O . ASP A 1 121 ? -11.921 -3.704 -4.131 1.00 68.12 121 ASP A O 1
ATOM 990 N N . ASP A 1 122 ? -12.814 -1.902 -3.120 1.00 68.38 122 ASP A N 1
ATOM 991 C CA . ASP A 1 122 ? -11.746 -0.962 -3.487 1.00 68.38 122 ASP A CA 1
ATOM 992 C C . ASP A 1 122 ? -11.259 -0.140 -2.281 1.00 68.38 122 ASP A C 1
ATOM 994 O O . ASP A 1 122 ? -11.630 1.024 -2.088 1.00 68.38 122 ASP A O 1
ATOM 998 N N . PRO A 1 123 ? -10.324 -0.693 -1.494 1.00 58.31 123 PRO A N 1
ATOM 999 C CA . PRO A 1 123 ? -9.772 0.006 -0.348 1.00 58.31 123 PRO A CA 1
ATOM 1000 C C . PRO A 1 123 ? -8.781 1.128 -0.755 1.00 58.31 123 PRO A C 1
ATOM 1002 O O . PRO A 1 123 ? -8.074 1.689 0.083 1.00 58.31 123 PRO A O 1
ATOM 1005 N N . GLY A 1 124 ? -8.687 1.485 -2.044 1.00 57.34 124 GLY A N 1
ATOM 1006 C CA . GLY A 1 124 ? -8.046 2.709 -2.536 1.00 57.34 124 GLY A CA 1
ATOM 1007 C C . GLY A 1 124 ? -8.959 3.942 -2.562 1.00 57.34 124 GLY A C 1
ATOM 1008 O O . GLY A 1 124 ? -8.446 5.063 -2.643 1.00 57.34 124 GLY A O 1
ATOM 1009 N N . ASN A 1 125 ? -10.280 3.774 -2.451 1.00 65.69 125 ASN A N 1
ATOM 1010 C CA . ASN A 1 125 ? -11.229 4.884 -2.457 1.00 65.69 125 ASN A CA 1
ATOM 1011 C C . ASN A 1 125 ? -11.348 5.532 -1.064 1.00 65.69 125 ASN A C 1
ATOM 1013 O O . ASN A 1 125 ? -11.987 5.008 -0.152 1.00 65.69 125 ASN A O 1
ATOM 1017 N N . SER A 1 126 ? -10.753 6.717 -0.890 1.00 61.25 126 SER A N 1
ATOM 1018 C CA . SER A 1 126 ? -10.750 7.437 0.394 1.00 61.25 126 SER A CA 1
ATOM 1019 C C . SER A 1 126 ? -12.143 7.810 0.914 1.00 61.25 126 SER A C 1
ATOM 1021 O O . SER A 1 126 ? -12.301 8.033 2.115 1.00 61.25 126 SER A O 1
ATOM 1023 N N . GLU A 1 127 ? -13.150 7.895 0.039 1.00 66.00 127 GLU A N 1
ATOM 1024 C CA . GLU A 1 127 ? -14.523 8.215 0.444 1.00 66.00 127 GLU A CA 1
ATOM 1025 C C . GLU A 1 127 ? -15.155 7.093 1.272 1.00 66.00 127 GLU A C 1
ATOM 1027 O O . GLU A 1 127 ? -15.902 7.371 2.211 1.00 66.00 127 GLU A O 1
ATOM 1032 N N . GLU A 1 128 ? -14.815 5.832 1.005 1.00 70.44 128 GLU A N 1
ATOM 1033 C CA . GLU A 1 128 ? -15.366 4.696 1.750 1.00 70.44 128 GLU A CA 1
ATOM 1034 C C . GLU A 1 128 ? -14.847 4.663 3.188 1.00 70.44 128 GLU A C 1
ATOM 1036 O O . GLU A 1 128 ? -15.626 4.456 4.119 1.00 70.44 128 GLU A O 1
ATOM 1041 N N . PHE A 1 129 ? -13.570 5.004 3.387 1.00 69.06 129 PHE A N 1
ATOM 1042 C CA . PHE A 1 129 ? -12.978 5.106 4.721 1.00 69.06 129 PHE A CA 1
ATOM 1043 C C . PHE A 1 129 ? -13.488 6.303 5.521 1.00 69.06 129 PHE A C 1
ATOM 1045 O O . PHE A 1 129 ? -13.503 6.251 6.749 1.00 69.06 129 PHE A O 1
ATOM 1052 N N . SER A 1 130 ? -13.927 7.375 4.852 1.00 70.94 130 SER A N 1
ATOM 1053 C CA . SER A 1 130 ? -14.401 8.593 5.523 1.00 70.94 130 SER A CA 1
ATOM 1054 C C . SER A 1 130 ? -15.590 8.343 6.458 1.00 70.94 130 SER A C 1
ATOM 1056 O O . SER A 1 130 ? -15.727 9.041 7.458 1.00 70.94 130 SER A O 1
ATOM 1058 N N . LYS A 1 131 ? -16.387 7.297 6.197 1.00 76.19 131 LYS A N 1
ATOM 1059 C CA . LYS A 1 131 ? -17.537 6.880 7.018 1.00 76.19 131 LYS A CA 1
ATOM 1060 C C . LYS A 1 131 ? -17.146 6.467 8.440 1.00 76.19 131 LYS A C 1
ATOM 1062 O O . LYS A 1 131 ? -17.967 6.564 9.347 1.00 76.19 131 LYS A O 1
ATOM 1067 N N . PHE A 1 132 ? -15.904 6.025 8.635 1.00 71.94 132 PHE A N 1
ATOM 1068 C CA . PHE A 1 132 ? -15.385 5.589 9.933 1.00 71.94 132 PHE A CA 1
ATOM 1069 C C . PHE A 1 132 ? -14.729 6.723 10.732 1.00 71.94 132 PHE A C 1
ATOM 1071 O O . PHE A 1 132 ? -14.338 6.507 11.881 1.00 71.94 132 PHE A O 1
ATOM 1078 N N . PHE A 1 133 ? -14.593 7.921 10.151 1.00 66.94 133 PHE A N 1
ATOM 1079 C CA . PHE A 1 133 ? -14.040 9.092 10.826 1.00 66.94 133 PHE A CA 1
ATOM 1080 C C . PHE A 1 133 ? -15.148 10.097 11.151 1.00 66.94 133 PHE A C 1
ATOM 1082 O O . PHE A 1 133 ? -16.048 10.316 10.339 1.00 66.94 133 PHE A O 1
ATOM 1089 N N . PRO A 1 134 ? -15.088 10.764 12.315 1.00 61.06 134 PRO A N 1
ATOM 1090 C CA . PRO A 1 134 ? -15.971 11.890 12.578 1.00 61.06 134 PRO A CA 1
ATOM 1091 C C . PRO A 1 134 ? -15.727 13.008 11.542 1.00 61.06 134 PRO A C 1
ATOM 1093 O O . PRO A 1 134 ? -14.583 13.204 11.112 1.00 61.06 134 PRO A O 1
ATOM 1096 N N . PRO A 1 135 ? -16.768 13.761 11.133 1.00 55.56 135 PRO A N 1
ATOM 1097 C CA . PRO A 1 135 ? -16.602 14.880 10.213 1.00 55.56 135 PRO A CA 1
ATOM 1098 C C . PRO A 1 135 ? -15.614 15.892 10.803 1.00 55.56 135 PRO A C 1
ATOM 1100 O O . PRO A 1 135 ? -15.722 16.264 11.973 1.00 55.56 135 PRO A O 1
ATOM 1103 N N . LYS A 1 136 ? -14.636 16.327 9.998 1.00 54.91 136 LYS A N 1
ATOM 1104 C CA . LYS A 1 136 ? -13.702 17.386 10.402 1.00 54.91 136 LYS A CA 1
ATOM 1105 C C . LYS A 1 136 ? -14.502 18.671 10.642 1.00 54.91 136 LYS A C 1
ATOM 1107 O O . LYS A 1 136 ? -15.130 19.165 9.707 1.00 54.91 136 LYS A O 1
ATOM 1112 N N . GLN A 1 137 ? -14.500 19.146 11.889 1.00 38.53 137 GLN A N 1
ATOM 1113 C CA . GLN A 1 137 ? -14.986 20.474 12.277 1.00 38.53 137 GLN A CA 1
ATOM 1114 C C . GLN A 1 137 ? -14.025 21.564 11.807 1.00 38.53 137 GLN A C 1
ATOM 1116 O O . GLN A 1 137 ? -12.798 21.300 11.800 1.00 38.53 137 GLN A O 1
#